Protein AF-A0A267DCV2-F1 (afdb_monomer)

Organism: NCBI:txid282301

Structure (mmCIF, N/CA/C/O backbone):
data_AF-A0A267DCV2-F1
#
_entry.id   AF-A0A267DCV2-F1
#
loop_
_atom_site.group_PDB
_atom_site.id
_atom_site.type_symbol
_atom_site.label_atom_id
_atom_site.label_alt_id
_atom_site.label_comp_id
_atom_site.label_asym_id
_atom_site.label_entity_id
_atom_site.label_seq_id
_atom_site.pdbx_PDB_ins_code
_atom_site.Cartn_x
_atom_site.Cartn_y
_atom_site.Cartn_z
_atom_site.occupancy
_atom_site.B_iso_or_equiv
_atom_site.auth_seq_id
_atom_site.auth_comp_id
_atom_site.auth_asym_id
_atom_site.auth_atom_id
_atom_site.pdbx_PDB_model_num
ATOM 1 N N . THR A 1 1 ? 1.636 -10.463 1.423 1.00 83.31 1 THR A N 1
ATOM 2 C CA . THR A 1 1 ? 2.059 -10.786 2.805 1.00 83.31 1 THR A CA 1
ATOM 3 C C . THR A 1 1 ? 2.813 -9.634 3.460 1.00 83.31 1 THR A C 1
ATOM 5 O O . THR A 1 1 ? 2.392 -9.205 4.524 1.00 83.31 1 THR A O 1
ATOM 8 N N . GLU A 1 2 ? 3.849 -9.052 2.844 1.00 93.12 2 GLU A N 1
ATOM 9 C CA . GLU A 1 2 ? 4.612 -7.930 3.444 1.00 93.12 2 GLU A CA 1
ATOM 10 C C . GLU A 1 2 ? 3.780 -6.673 3.741 1.00 93.12 2 GLU A C 1
ATOM 12 O O . GLU A 1 2 ? 3.916 -6.061 4.800 1.00 93.12 2 GLU A O 1
ATOM 17 N N . LEU A 1 3 ? 2.848 -6.318 2.852 1.00 93.94 3 LEU A N 1
ATOM 18 C CA . LEU A 1 3 ? 1.947 -5.188 3.087 1.00 93.94 3 LEU A CA 1
ATOM 19 C C . LEU A 1 3 ? 1.050 -5.405 4.321 1.00 93.94 3 LEU A C 1
ATOM 21 O O . LEU A 1 3 ? 0.794 -4.468 5.071 1.00 93.94 3 LEU A O 1
ATOM 25 N N . THR A 1 4 ? 0.623 -6.642 4.580 1.00 94.06 4 THR A N 1
ATOM 26 C CA . THR A 1 4 ? -0.145 -6.994 5.783 1.00 94.06 4 THR A CA 1
ATOM 27 C C . THR A 1 4 ? 0.687 -6.783 7.047 1.00 94.06 4 THR A C 1
ATOM 29 O O . THR A 1 4 ? 0.191 -6.209 8.013 1.00 94.06 4 THR A O 1
ATOM 32 N N . LYS A 1 5 ? 1.974 -7.160 7.027 1.00 92.88 5 LYS A N 1
ATOM 33 C CA . LYS A 1 5 ? 2.896 -6.913 8.148 1.00 92.88 5 LYS A CA 1
ATOM 34 C C . LYS A 1 5 ? 3.062 -5.415 8.422 1.00 92.88 5 LYS A C 1
ATOM 36 O O . LYS A 1 5 ? 3.153 -5.019 9.582 1.00 92.88 5 LYS A O 1
ATOM 41 N N . LEU A 1 6 ? 3.074 -4.573 7.380 1.00 93.38 6 LEU A N 1
ATOM 42 C CA . LEU A 1 6 ? 3.088 -3.114 7.550 1.00 93.38 6 LEU A CA 1
ATOM 43 C C . LEU A 1 6 ? 1.834 -2.609 8.271 1.00 93.38 6 LEU A C 1
ATOM 45 O O . LEU A 1 6 ? 1.969 -1.841 9.220 1.00 93.38 6 LEU A O 1
ATOM 49 N N . PHE A 1 7 ? 0.645 -3.062 7.867 1.00 93.12 7 PHE A N 1
ATOM 50 C CA . PHE A 1 7 ? -0.608 -2.677 8.524 1.00 93.12 7 PHE A CA 1
ATOM 51 C C . PHE A 1 7 ? -0.698 -3.164 9.974 1.00 93.12 7 PHE A C 1
ATOM 53 O O . PHE A 1 7 ? -1.102 -2.410 10.858 1.00 93.12 7 PHE A O 1
ATOM 60 N N . GLN A 1 8 ? -0.279 -4.400 10.248 1.00 92.12 8 GLN A N 1
ATOM 61 C CA . GLN A 1 8 ? -0.218 -4.924 11.614 1.00 92.12 8 GLN A CA 1
ATOM 62 C C . GLN A 1 8 ? 0.745 -4.099 12.471 1.00 92.12 8 GLN A C 1
ATOM 64 O O . GLN A 1 8 ? 0.387 -3.670 13.563 1.00 92.12 8 GLN A O 1
ATOM 69 N N . LYS A 1 9 ? 1.933 -3.780 11.943 1.00 91.62 9 LYS A N 1
ATOM 70 C CA . LYS A 1 9 ? 2.913 -2.957 12.654 1.00 91.62 9 LYS A CA 1
ATOM 71 C C . LYS A 1 9 ? 2.399 -1.543 12.927 1.00 91.62 9 LYS A C 1
ATOM 73 O O . LYS A 1 9 ? 2.617 -1.041 14.026 1.00 91.62 9 LYS A O 1
ATOM 78 N N . SER A 1 10 ? 1.716 -0.904 11.972 1.00 91.44 10 SER A N 1
ATOM 79 C CA . SER A 1 10 ? 1.132 0.423 12.209 1.00 91.44 10 SER A CA 1
ATOM 80 C C . SER A 1 10 ? 0.048 0.393 13.287 1.00 91.44 10 SER A C 1
ATOM 82 O O . SER A 1 10 ? -0.052 1.338 14.060 1.00 91.44 10 SER A O 1
ATOM 84 N N . LYS A 1 11 ? -0.722 -0.703 13.379 1.00 88.81 11 LYS A N 1
ATOM 85 C CA . LYS A 1 11 ? -1.729 -0.899 14.432 1.00 88.81 11 LYS A CA 1
ATOM 86 C C . LYS A 1 11 ? -1.083 -1.119 15.802 1.00 88.81 11 LYS A C 1
ATOM 88 O O . LYS A 1 11 ? -1.408 -0.401 16.738 1.00 88.81 11 LYS A O 1
ATOM 93 N N . SER A 1 12 ? -0.138 -2.055 15.918 1.00 87.25 12 SER A N 1
ATOM 94 C CA . SER A 1 12 ? 0.513 -2.385 17.198 1.00 87.25 12 SER A CA 1
ATOM 95 C C . SER A 1 12 ? 1.382 -1.253 17.749 1.00 87.25 12 SER A C 1
ATOM 97 O O . SER A 1 12 ? 1.442 -1.065 18.956 1.00 87.25 12 SER A O 1
ATOM 99 N N . SER A 1 13 ? 2.053 -0.491 16.881 1.00 83.50 13 SER A N 1
ATOM 100 C CA . SER A 1 13 ? 2.901 0.639 17.291 1.00 83.50 13 SER A CA 1
ATOM 101 C C . SER A 1 13 ? 2.090 1.877 17.693 1.00 83.50 13 SER A C 1
ATOM 103 O O . SER A 1 13 ? 2.658 2.817 18.246 1.00 83.50 13 SER A O 1
ATOM 105 N N . GLY A 1 14 ? 0.801 1.947 17.325 1.00 75.88 14 GLY A N 1
ATOM 106 C CA . GLY A 1 14 ? -0.075 3.111 17.530 1.00 75.88 14 GLY A CA 1
ATOM 107 C C . GLY A 1 14 ? 0.379 4.408 16.839 1.00 75.88 14 GLY A C 1
ATOM 108 O O . GLY A 1 14 ? -0.296 5.429 16.922 1.00 75.88 14 GLY A O 1
ATOM 109 N N . THR A 1 15 ? 1.524 4.386 16.156 1.00 76.12 15 THR A N 1
ATOM 110 C CA . THR A 1 15 ? 2.232 5.549 15.627 1.00 76.12 15 THR A CA 1
ATOM 111 C C . THR A 1 15 ? 2.699 5.257 14.204 1.00 76.12 15 THR A C 1
ATOM 113 O O . THR A 1 15 ? 3.471 4.332 13.943 1.00 76.12 15 THR A O 1
ATOM 116 N N . GLY A 1 16 ? 2.215 6.056 13.254 1.00 83.12 16 GLY A N 1
ATOM 117 C CA . GLY A 1 16 ? 2.616 5.981 11.851 1.00 83.12 16 GLY A CA 1
ATOM 118 C C . GLY A 1 16 ? 1.452 5.770 10.889 1.00 83.12 16 GLY A C 1
ATOM 119 O O . GLY A 1 16 ? 0.466 5.098 11.179 1.00 83.12 16 GLY A O 1
ATOM 120 N N . THR A 1 17 ? 1.591 6.349 9.702 1.00 91.25 17 THR A N 1
ATOM 121 C CA . THR A 1 17 ? 0.623 6.233 8.611 1.00 91.25 17 THR A CA 1
ATOM 122 C C . THR A 1 17 ? 1.218 5.367 7.515 1.00 91.25 17 THR A C 1
ATOM 124 O O . THR A 1 17 ? 2.302 5.668 7.013 1.00 91.25 17 THR A O 1
ATOM 127 N N . VAL A 1 18 ? 0.502 4.317 7.112 1.00 93.94 18 VAL A N 1
ATOM 128 C CA . VAL A 1 18 ? 0.860 3.548 5.916 1.00 93.94 18 VAL A CA 1
ATOM 129 C C . VAL A 1 18 ? 0.452 4.362 4.691 1.00 93.94 18 VAL A C 1
ATOM 131 O O . VAL A 1 18 ? -0.733 4.605 4.469 1.00 93.94 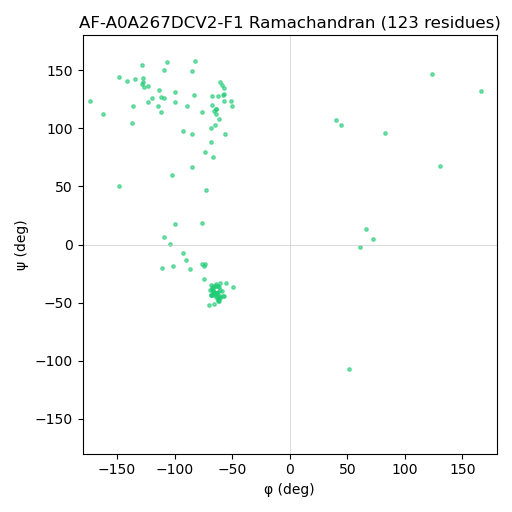18 VAL A O 1
ATOM 134 N N . ARG A 1 19 ? 1.426 4.806 3.895 1.00 94.94 19 ARG A N 1
ATOM 135 C CA . ARG A 1 19 ? 1.175 5.540 2.646 1.00 94.94 19 ARG A CA 1
ATOM 136 C C . ARG A 1 19 ? 1.303 4.588 1.476 1.00 94.94 19 ARG A C 1
ATOM 138 O O . ARG A 1 19 ? 2.362 3.994 1.297 1.00 94.94 19 ARG A O 1
ATOM 145 N N . ILE A 1 20 ? 0.248 4.466 0.677 1.00 95.50 20 ILE A N 1
ATOM 146 C CA . ILE A 1 20 ? 0.247 3.668 -0.551 1.00 95.50 20 ILE A CA 1
ATOM 147 C C . ILE A 1 20 ? 0.099 4.614 -1.741 1.00 95.50 20 ILE A C 1
ATOM 149 O O . ILE A 1 20 ? -0.744 5.506 -1.729 1.00 95.50 20 ILE A O 1
ATOM 153 N N . THR A 1 21 ? 0.924 4.423 -2.765 1.00 96.06 21 THR A N 1
ATOM 154 C CA . THR A 1 21 ? 0.861 5.167 -4.028 1.00 96.06 21 THR A CA 1
ATOM 155 C C . THR A 1 21 ? 0.823 4.189 -5.187 1.00 96.06 21 THR A C 1
ATOM 157 O O . THR A 1 21 ? 1.552 3.199 -5.172 1.00 96.06 21 THR A O 1
ATOM 160 N N . MET A 1 22 ? -0.018 4.473 -6.175 1.00 94.00 22 MET A N 1
ATOM 161 C CA . MET A 1 22 ? -0.138 3.716 -7.418 1.00 94.00 22 MET A CA 1
ATOM 162 C C . MET A 1 22 ? 0.106 4.704 -8.557 1.00 94.00 22 MET A C 1
ATOM 164 O O . MET A 1 22 ? -0.544 5.747 -8.613 1.00 94.00 22 MET A O 1
ATOM 168 N N . LYS A 1 23 ? 1.090 4.432 -9.411 1.00 92.31 23 LYS A N 1
ATOM 169 C CA . LYS A 1 23 ? 1.425 5.254 -10.582 1.00 92.31 23 LYS A CA 1
ATOM 170 C C . LYS A 1 23 ? 1.497 4.374 -11.819 1.00 92.31 23 LYS A C 1
ATOM 172 O O . LYS A 1 23 ? 1.774 3.185 -11.695 1.00 92.31 23 LYS A O 1
ATOM 177 N N . GLN A 1 24 ? 1.272 4.951 -12.993 1.00 90.25 24 GLN A N 1
ATOM 178 C CA . GLN A 1 24 ? 1.598 4.268 -14.241 1.00 90.25 24 GLN A CA 1
ATOM 179 C C . GLN A 1 24 ? 3.104 3.974 -14.279 1.00 90.25 24 GLN A C 1
ATOM 181 O O . GLN A 1 24 ? 3.909 4.768 -13.782 1.00 90.25 24 GLN A O 1
ATOM 186 N N . TYR A 1 25 ? 3.455 2.789 -14.767 1.00 89.94 25 TYR A N 1
ATOM 187 C CA . TYR A 1 25 ? 4.827 2.334 -14.899 1.00 89.94 25 TYR A CA 1
ATOM 188 C C . TYR A 1 25 ? 5.174 2.180 -16.373 1.00 89.94 25 TYR A C 1
ATOM 190 O O . TYR A 1 25 ? 4.573 1.365 -17.065 1.00 89.94 25 TYR A O 1
ATOM 198 N N . ASP A 1 26 ? 6.170 2.944 -16.812 1.00 83.12 26 ASP A N 1
ATOM 199 C CA . ASP A 1 26 ? 6.555 3.050 -18.223 1.00 83.12 26 ASP A CA 1
ATOM 200 C C . ASP A 1 26 ? 7.778 2.173 -18.569 1.00 83.12 26 ASP A C 1
ATOM 202 O O . ASP A 1 26 ? 8.476 2.429 -19.550 1.00 83.12 26 ASP A O 1
ATOM 206 N N . GLY A 1 27 ? 8.111 1.180 -17.730 1.00 81.75 27 GLY A N 1
ATOM 207 C CA . GLY A 1 27 ? 9.279 0.302 -17.923 1.00 81.75 27 GLY A CA 1
ATOM 208 C C . GLY A 1 27 ? 10.640 0.963 -17.662 1.00 81.75 27 GLY A C 1
ATOM 209 O O . GLY A 1 27 ? 11.683 0.366 -17.910 1.00 81.75 27 GLY A O 1
ATOM 210 N N . GLN A 1 28 ? 10.655 2.213 -17.191 1.00 79.06 28 GLN A N 1
ATOM 211 C CA . GLN A 1 28 ? 11.880 2.974 -16.941 1.00 79.06 28 GLN A CA 1
ATOM 212 C C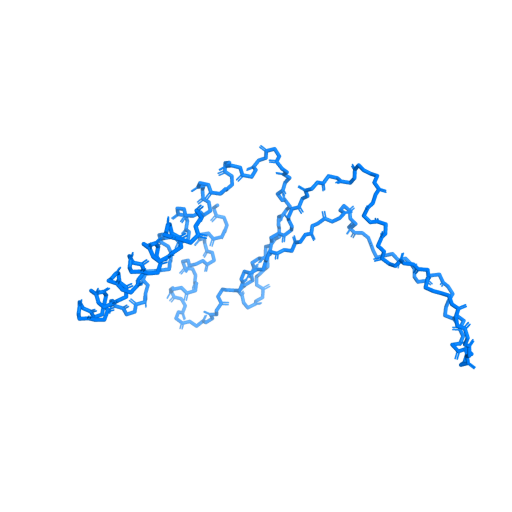 . GLN A 1 28 ? 12.339 2.809 -15.485 1.00 79.06 28 GLN A C 1
ATOM 214 O O . GLN A 1 28 ? 11.873 3.521 -14.594 1.00 79.06 28 GLN A O 1
ATOM 219 N N . ASP A 1 29 ? 13.292 1.905 -15.254 1.00 76.06 29 ASP A N 1
ATOM 220 C CA . ASP A 1 29 ? 13.924 1.718 -13.935 1.00 76.06 29 ASP A CA 1
ATOM 221 C C . ASP A 1 29 ? 15.170 2.584 -13.722 1.00 76.06 29 ASP A C 1
ATOM 223 O O . ASP A 1 29 ? 15.644 2.746 -12.596 1.00 76.06 29 ASP A O 1
ATOM 227 N N . GLN A 1 30 ? 15.695 3.171 -14.797 1.00 79.12 30 GLN A N 1
ATOM 228 C CA . GLN A 1 30 ? 16.886 4.009 -14.762 1.00 79.12 30 GLN A CA 1
ATOM 229 C C . GLN A 1 30 ? 16.547 5.478 -15.002 1.00 79.12 30 GLN A C 1
ATOM 231 O O . GLN A 1 30 ? 15.602 5.834 -15.707 1.00 79.12 30 GLN A O 1
ATOM 236 N N . HIS A 1 31 ? 17.352 6.357 -14.408 1.00 75.25 31 HIS A N 1
ATOM 237 C CA . HIS A 1 31 ? 17.234 7.789 -14.636 1.00 75.25 31 HIS A CA 1
ATOM 238 C C . HIS A 1 31 ? 17.533 8.101 -16.105 1.00 75.25 31 HIS A C 1
ATOM 240 O O . HIS A 1 31 ? 18.663 7.928 -16.560 1.00 75.25 31 HIS A O 1
ATOM 246 N N . ARG A 1 32 ? 16.546 8.628 -16.836 1.00 73.75 32 ARG A N 1
ATOM 247 C CA . ARG A 1 32 ? 16.745 9.064 -18.220 1.00 73.75 32 ARG A CA 1
ATOM 248 C C . ARG A 1 32 ? 17.705 10.262 -18.235 1.00 73.75 32 ARG A C 1
ATOM 250 O O . ARG A 1 32 ? 17.360 11.312 -17.682 1.00 73.75 32 ARG A O 1
ATOM 257 N N . PRO A 1 33 ? 18.909 10.145 -18.826 1.00 80.12 33 PRO A N 1
ATOM 258 C CA . PRO A 1 33 ? 19.866 11.242 -18.848 1.00 80.12 33 PRO A CA 1
ATOM 259 C C . PRO A 1 33 ? 19.226 12.470 -19.492 1.00 80.12 33 PRO A C 1
ATOM 261 O O . PRO A 1 33 ? 18.645 12.391 -20.577 1.00 80.12 33 PRO A O 1
ATOM 264 N N . ARG A 1 34 ? 19.320 13.624 -18.827 1.00 72.62 34 ARG A N 1
ATOM 265 C CA . ARG A 1 34 ? 18.870 14.889 -19.412 1.00 72.62 34 ARG A CA 1
ATOM 266 C C . ARG A 1 34 ? 19.820 15.236 -20.558 1.00 72.62 34 ARG A C 1
ATOM 268 O O . ARG A 1 34 ? 20.918 15.724 -20.312 1.00 72.62 34 ARG A O 1
ATOM 275 N N . LYS A 1 35 ? 19.417 14.973 -21.804 1.00 67.94 35 LYS A N 1
ATOM 276 C CA . LYS A 1 35 ? 20.183 15.375 -22.992 1.00 67.94 35 LYS A CA 1
ATOM 277 C C . LYS A 1 35 ? 20.241 16.906 -23.034 1.00 67.94 35 LYS A C 1
ATOM 279 O O . LYS A 1 35 ? 19.206 17.539 -23.184 1.00 67.94 35 LYS A O 1
ATOM 284 N N . ASN A 1 36 ? 21.443 17.458 -22.842 1.00 56.19 36 ASN A N 1
ATOM 285 C CA . ASN A 1 36 ? 21.821 18.874 -22.900 1.00 56.19 36 ASN A CA 1
ATOM 286 C C . ASN A 1 36 ? 20.829 19.879 -22.289 1.00 56.19 36 ASN A C 1
ATOM 288 O O . ASN A 1 36 ? 19.848 20.286 -22.908 1.00 56.19 36 ASN A O 1
ATOM 292 N N . ARG A 1 37 ? 21.186 20.431 -21.122 1.00 55.19 37 ARG A N 1
ATOM 293 C CA . ARG A 1 37 ? 20.678 21.734 -20.671 1.00 55.19 37 ARG A CA 1
ATOM 294 C C . ARG A 1 37 ? 21.231 22.819 -21.605 1.00 55.19 37 ARG A C 1
ATOM 296 O O . ARG A 1 37 ? 22.142 23.547 -21.231 1.00 55.19 37 ARG A O 1
ATOM 303 N N . GLN A 1 38 ? 20.697 22.931 -22.820 1.00 59.06 38 GLN A N 1
ATOM 304 C CA . GLN A 1 38 ? 20.813 24.186 -23.553 1.00 59.06 38 GLN A CA 1
ATOM 305 C C . GLN A 1 38 ? 20.072 25.248 -22.724 1.00 59.06 38 GLN A C 1
ATOM 307 O O . GLN A 1 38 ? 18.935 24.997 -22.298 1.00 59.06 38 GLN A O 1
ATOM 312 N N . PRO A 1 39 ? 20.695 26.396 -22.405 1.00 50.97 39 PRO A N 1
ATOM 313 C CA . PRO A 1 39 ? 19.990 27.475 -21.735 1.00 50.97 39 PRO A CA 1
ATOM 314 C C . PRO A 1 39 ? 18.796 27.846 -22.610 1.00 50.97 39 PRO A C 1
ATOM 316 O O . PRO A 1 39 ? 18.960 28.111 -23.800 1.00 50.97 39 PRO A O 1
ATOM 319 N N . ARG A 1 40 ? 17.586 27.793 -22.036 1.00 50.75 40 ARG A N 1
ATOM 320 C CA . ARG A 1 40 ? 16.347 28.165 -22.725 1.00 50.75 40 ARG A CA 1
ATOM 321 C C . ARG A 1 40 ? 16.499 29.601 -23.228 1.00 50.75 40 ARG A C 1
ATOM 323 O O . ARG A 1 40 ? 16.255 30.543 -22.477 1.00 50.75 40 ARG A O 1
ATOM 330 N N . ARG A 1 41 ? 16.900 29.775 -24.490 1.00 47.72 41 ARG A N 1
ATOM 331 C CA . ARG A 1 41 ? 16.724 31.044 -25.188 1.00 47.72 41 ARG A CA 1
ATOM 332 C C . ARG A 1 41 ? 15.216 31.235 -25.296 1.00 47.72 41 ARG A C 1
ATOM 334 O O . ARG A 1 41 ? 14.507 30.402 -25.853 1.00 47.72 41 ARG A O 1
ATOM 341 N N . ARG A 1 42 ? 14.718 32.286 -24.649 1.00 55.75 42 ARG A N 1
ATOM 342 C CA . ARG A 1 42 ? 13.343 32.751 -24.806 1.00 55.75 42 ARG A CA 1
ATOM 343 C C . ARG A 1 42 ? 13.163 33.158 -26.268 1.00 55.75 42 ARG A C 1
ATOM 345 O O . ARG A 1 42 ? 13.740 34.164 -26.654 1.00 55.75 42 ARG A O 1
ATOM 352 N N . ALA A 1 43 ? 12.422 32.370 -27.042 1.00 46.91 43 ALA A N 1
ATOM 353 C CA . ALA A 1 43 ? 11.499 32.811 -28.095 1.00 46.91 43 ALA A CA 1
ATOM 354 C C . ALA A 1 43 ? 11.094 31.627 -28.987 1.00 46.91 43 ALA A C 1
ATOM 356 O O . ALA A 1 43 ? 11.953 30.906 -29.479 1.00 46.91 43 ALA A O 1
ATOM 357 N N . GLY A 1 44 ? 9.786 31.504 -29.231 1.00 38.59 44 GLY A N 1
ATOM 358 C CA . GLY A 1 44 ? 9.252 31.005 -30.502 1.00 38.59 44 GLY A CA 1
ATOM 359 C C . GLY A 1 44 ? 9.178 29.489 -30.694 1.00 38.59 44 GLY A C 1
ATOM 360 O O . GLY A 1 44 ? 10.126 28.871 -31.148 1.00 38.59 44 GLY A O 1
ATOM 361 N N . GLY A 1 45 ? 8.001 28.924 -30.408 1.00 39.59 45 GLY A N 1
ATOM 362 C CA . GLY A 1 45 ? 7.373 27.830 -31.165 1.00 39.59 45 GLY A CA 1
ATOM 36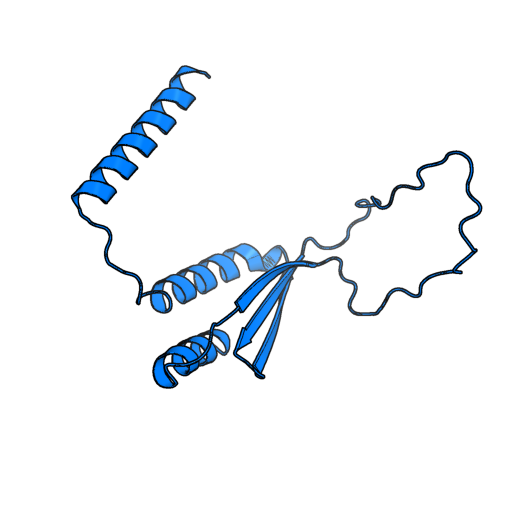3 C C . GLY A 1 45 ? 8.213 26.629 -31.623 1.00 39.59 45 GLY A C 1
ATOM 364 O O . GLY A 1 45 ? 8.808 26.641 -32.689 1.00 39.59 45 GLY A O 1
ATOM 365 N N . SER A 1 4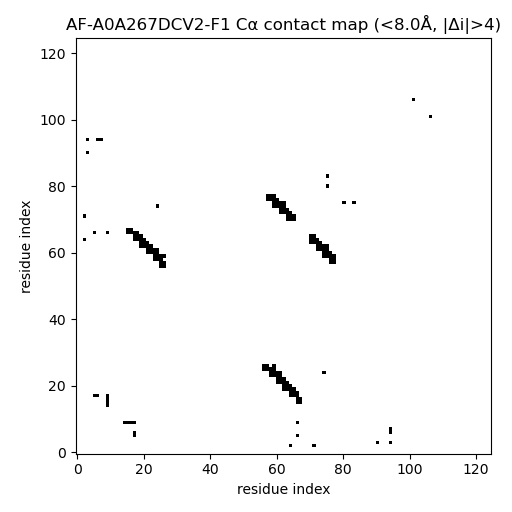6 ? 8.088 25.508 -30.917 1.00 35.91 46 SER A N 1
ATOM 366 C CA . SER A 1 46 ? 7.400 24.318 -31.450 1.00 35.91 46 SER A CA 1
ATOM 367 C C . SER A 1 46 ? 7.290 23.282 -30.333 1.00 35.91 46 SER A C 1
ATOM 369 O O . SER A 1 46 ? 8.269 22.919 -29.677 1.00 35.91 46 SER A O 1
ATOM 371 N N . GLY A 1 47 ? 6.059 22.862 -30.050 1.00 49.06 47 GLY A N 1
ATOM 372 C CA . GLY A 1 47 ? 5.794 21.766 -29.132 1.00 49.06 47 GLY A CA 1
ATOM 373 C C . GLY A 1 47 ? 6.368 20.479 -29.707 1.00 49.06 47 GLY A C 1
ATOM 374 O O . GLY A 1 47 ? 5.775 19.882 -30.597 1.00 49.06 47 GLY A O 1
ATOM 375 N N . SER A 1 48 ? 7.512 20.042 -29.188 1.00 39.69 48 SER A N 1
ATOM 376 C CA . SER A 1 48 ? 7.928 18.646 -29.293 1.00 39.69 48 SER A CA 1
ATOM 377 C C . SER A 1 48 ? 7.262 17.911 -28.138 1.00 39.69 48 SER A C 1
ATOM 379 O O . SER A 1 48 ? 7.704 17.975 -26.993 1.00 39.69 48 SER A O 1
ATOM 381 N N . GLY A 1 49 ? 6.105 17.327 -28.448 1.00 39.19 49 GLY A N 1
ATOM 382 C CA . GLY A 1 49 ? 5.224 16.659 -27.505 1.00 39.19 49 GLY A CA 1
ATOM 383 C C . GLY A 1 49 ? 5.955 15.646 -26.630 1.00 39.19 49 GLY A C 1
ATOM 384 O O . GLY A 1 49 ? 6.460 14.633 -27.110 1.00 39.19 49 GLY A O 1
ATOM 385 N N . ASP A 1 50 ? 5.913 15.890 -25.322 1.00 44.38 50 ASP A N 1
ATOM 386 C CA . ASP A 1 50 ? 6.171 14.920 -24.251 1.00 44.38 50 ASP A CA 1
ATOM 387 C C . ASP A 1 50 ? 5.001 13.922 -24.137 1.00 44.38 50 ASP A C 1
ATOM 389 O O . ASP A 1 50 ? 4.427 13.686 -23.081 1.00 44.38 50 ASP A O 1
ATOM 393 N N . ALA A 1 51 ? 4.570 13.394 -25.279 1.00 45.31 51 ALA A N 1
ATOM 394 C CA . ALA A 1 51 ? 3.441 12.488 -25.396 1.00 45.31 51 ALA A CA 1
ATOM 395 C C . ALA A 1 51 ? 3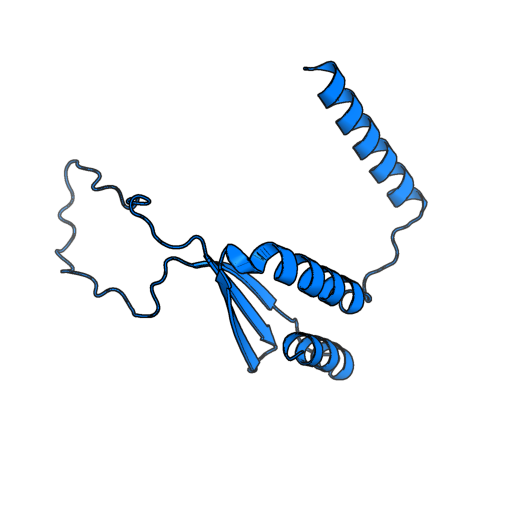.687 11.510 -26.546 1.00 45.31 51 ALA A C 1
ATOM 397 O O . ALA A 1 51 ? 2.837 11.306 -27.402 1.00 45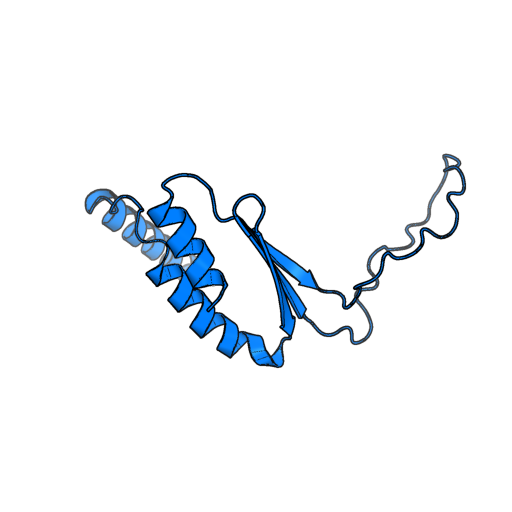.31 51 ALA A O 1
ATOM 398 N N . THR A 1 52 ? 4.853 10.860 -26.566 1.00 42.44 52 THR A N 1
ATOM 399 C CA . THR A 1 52 ? 4.940 9.548 -27.224 1.00 42.44 52 THR A CA 1
ATOM 400 C C . THR A 1 52 ? 4.511 8.486 -26.215 1.00 42.44 52 THR A C 1
ATOM 402 O O . THR A 1 52 ? 5.290 7.656 -25.768 1.00 42.44 52 THR A O 1
ATOM 405 N N . SER A 1 53 ? 3.226 8.528 -25.859 1.00 50.56 53 SER A N 1
ATOM 406 C CA . SER A 1 53 ? 2.457 7.303 -25.672 1.00 50.56 53 SER A CA 1
ATOM 407 C C . SER A 1 53 ? 2.194 6.754 -27.074 1.00 50.56 53 SER A C 1
ATOM 409 O O . SER A 1 53 ? 1.145 7.005 -27.662 1.00 50.56 53 SER A O 1
ATOM 411 N N . SER A 1 54 ? 3.178 6.089 -27.671 1.00 51.66 54 SER A N 1
ATOM 412 C CA . SER A 1 54 ? 2.973 5.282 -28.877 1.00 51.66 54 SER A CA 1
ATOM 413 C C . SER A 1 54 ? 4.132 4.319 -29.052 1.00 51.66 54 SER A C 1
ATOM 415 O O . SER A 1 54 ? 5.256 4.734 -29.317 1.00 51.66 54 SER A O 1
ATOM 417 N N . GLY A 1 55 ? 3.826 3.031 -28.903 1.00 39.56 55 GLY A N 1
ATOM 418 C CA . GLY A 1 55 ? 4.711 1.936 -29.291 1.00 39.56 55 GLY A CA 1
ATOM 419 C C . GLY A 1 55 ? 4.894 0.879 -28.208 1.00 39.56 55 GLY A C 1
ATOM 420 O O . GLY A 1 55 ? 5.983 0.747 -27.671 1.00 39.56 55 GLY A O 1
ATOM 421 N N . GLY A 1 56 ? 3.841 0.126 -27.877 1.00 48.31 56 GLY A N 1
ATOM 422 C CA . GLY A 1 56 ? 3.984 -1.206 -27.264 1.00 48.31 56 GLY A CA 1
ATOM 423 C C . GLY A 1 56 ? 4.574 -1.293 -25.850 1.00 48.31 56 GLY A C 1
ATOM 424 O O . GLY A 1 56 ? 4.930 -2.389 -25.428 1.00 48.31 56 GLY A O 1
ATOM 425 N N . GLY A 1 57 ? 4.681 -0.181 -25.117 1.00 58.56 57 GLY A N 1
ATOM 426 C CA . GLY A 1 57 ? 5.103 -0.191 -23.717 1.00 58.56 57 GLY A CA 1
ATOM 427 C C . GLY A 1 57 ? 4.047 -0.873 -22.853 1.00 58.56 57 GLY A C 1
ATOM 428 O O . GLY A 1 57 ? 2.891 -0.457 -22.840 1.00 58.56 57 GLY A O 1
ATOM 429 N N . GLU A 1 58 ? 4.428 -1.946 -22.172 1.00 68.00 58 GLU A N 1
ATOM 430 C CA . GLU A 1 58 ? 3.534 -2.738 -21.332 1.00 68.00 58 GLU A CA 1
ATOM 431 C C . GLU A 1 58 ? 2.758 -1.838 -20.354 1.00 68.00 58 GLU A C 1
ATOM 433 O O . GLU A 1 58 ? 3.360 -1.104 -19.572 1.00 68.00 58 GLU A O 1
ATOM 438 N N . CYS A 1 59 ? 1.419 -1.884 -20.379 1.00 77.62 59 CYS A N 1
ATOM 439 C CA . CYS A 1 59 ? 0.586 -1.134 -19.438 1.00 77.62 59 CYS A CA 1
ATOM 440 C C . CYS A 1 59 ? 0.748 -1.709 -18.022 1.00 77.62 59 CYS A C 1
ATOM 442 O O . CYS A 1 59 ? 0.020 -2.617 -17.609 1.00 77.62 59 CYS A O 1
ATOM 444 N N . GLY A 1 60 ? 1.738 -1.198 -17.292 1.00 88.38 60 GLY A N 1
ATOM 445 C CA . GLY A 1 60 ? 2.036 -1.564 -15.915 1.00 88.38 60 GLY A CA 1
ATOM 446 C C . GLY A 1 60 ? 1.632 -0.485 -14.912 1.00 88.38 60 GLY A C 1
ATOM 447 O O . GLY A 1 60 ? 1.547 0.704 -15.223 1.00 88.38 60 GLY A O 1
ATOM 448 N N . CYS A 1 61 ? 1.424 -0.895 -13.663 1.00 92.00 61 CYS A N 1
ATOM 449 C CA . CYS A 1 61 ? 1.244 -0.001 -12.525 1.00 92.00 61 CYS A CA 1
ATOM 450 C C . CYS A 1 61 ? 2.332 -0.246 -11.476 1.00 92.00 61 CYS A C 1
ATOM 452 O O . CYS A 1 61 ? 2.496 -1.359 -10.984 1.00 92.00 61 CYS A O 1
ATOM 454 N N . LEU A 1 62 ? 3.048 0.808 -11.090 1.00 93.44 62 LEU A N 1
ATOM 455 C CA . LEU A 1 62 ? 3.993 0.791 -9.985 1.00 93.44 62 LEU A CA 1
ATOM 456 C C . LEU A 1 62 ? 3.280 1.151 -8.687 1.00 93.44 62 LEU A C 1
ATOM 458 O O . LEU A 1 62 ? 2.771 2.262 -8.515 1.00 93.44 62 LEU A O 1
ATOM 462 N N . ILE A 1 63 ? 3.314 0.220 -7.744 1.00 95.25 63 ILE A N 1
ATOM 463 C CA . ILE A 1 63 ? 2.685 0.339 -6.437 1.00 95.25 63 ILE A CA 1
ATOM 464 C C . ILE A 1 63 ? 3.779 0.428 -5.384 1.00 95.25 63 ILE A C 1
ATOM 466 O O . ILE A 1 63 ? 4.669 -0.419 -5.317 1.00 95.25 63 ILE A O 1
ATOM 470 N N . ARG A 1 64 ? 3.719 1.457 -4.539 1.00 95.44 64 ARG A N 1
ATOM 471 C CA . ARG A 1 64 ? 4.664 1.656 -3.434 1.00 95.44 64 ARG A CA 1
ATOM 472 C C . ARG A 1 64 ? 3.921 1.836 -2.126 1.00 95.44 64 ARG A C 1
ATOM 474 O O . ARG A 1 64 ? 2.971 2.612 -2.079 1.00 95.44 64 ARG A O 1
ATOM 481 N N . ALA A 1 65 ? 4.390 1.171 -1.077 1.00 96.44 65 ALA A N 1
ATOM 482 C CA . ALA A 1 65 ? 3.883 1.316 0.281 1.00 96.44 65 ALA A CA 1
ATOM 483 C C . ALA A 1 65 ? 5.012 1.722 1.231 1.00 96.44 65 ALA A C 1
ATOM 485 O O . ALA A 1 65 ? 6.112 1.170 1.158 1.00 96.44 65 ALA A O 1
ATOM 486 N N . THR A 1 66 ? 4.756 2.671 2.129 1.00 95.56 66 THR A N 1
ATOM 487 C CA . THR A 1 66 ? 5.745 3.121 3.113 1.00 95.56 66 THR A CA 1
ATOM 488 C C . THR A 1 66 ? 5.151 3.247 4.510 1.00 95.56 66 THR A C 1
ATOM 490 O O . THR A 1 66 ? 4.007 3.664 4.683 1.00 95.56 66 THR A O 1
ATOM 493 N N . LEU A 1 67 ? 5.957 2.887 5.509 1.00 93.50 67 LEU A N 1
ATOM 494 C CA . LEU A 1 67 ? 5.699 3.115 6.928 1.00 93.50 67 LEU A CA 1
ATOM 495 C C . LEU A 1 67 ? 7.005 3.583 7.569 1.00 93.50 67 LEU A C 1
ATOM 497 O O . LEU A 1 67 ? 7.917 2.780 7.791 1.00 93.50 67 LEU A O 1
ATOM 501 N N . AS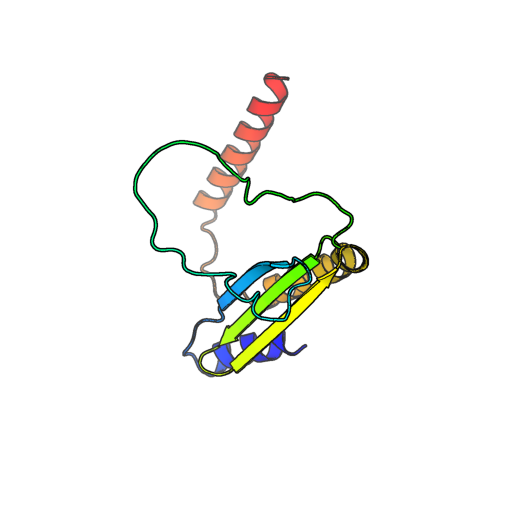N A 1 68 ? 7.093 4.878 7.862 1.00 89.06 68 ASN A N 1
ATOM 502 C CA . ASN A 1 68 ? 8.296 5.530 8.384 1.00 89.06 68 ASN A CA 1
ATOM 503 C C . ASN A 1 68 ? 9.526 5.208 7.506 1.00 89.06 68 ASN A C 1
ATOM 505 O O . ASN A 1 68 ? 9.615 5.685 6.375 1.00 89.06 68 ASN A O 1
ATOM 509 N N . SER A 1 69 ? 10.448 4.371 7.989 1.00 87.69 69 SER A N 1
ATOM 510 C CA . SER A 1 69 ? 11.655 3.955 7.263 1.00 87.69 69 SER A CA 1
ATOM 511 C C . SER A 1 69 ? 11.460 2.748 6.338 1.00 87.69 69 SER A C 1
ATOM 513 O O . SER A 1 69 ? 12.243 2.565 5.407 1.00 87.69 69 SER A O 1
ATOM 515 N N . ARG A 1 70 ? 10.429 1.920 6.553 1.00 91.50 70 ARG A N 1
ATOM 516 C CA . ARG A 1 70 ? 10.202 0.705 5.755 1.00 91.50 70 ARG A CA 1
ATOM 517 C C . ARG A 1 70 ? 9.476 1.052 4.459 1.00 91.50 70 ARG A C 1
ATOM 519 O O . ARG A 1 70 ? 8.428 1.698 4.492 1.00 91.50 70 ARG A O 1
ATOM 526 N N . LYS A 1 71 ? 10.021 0.602 3.327 1.00 94.94 71 LYS A N 1
ATOM 527 C CA . LYS A 1 71 ? 9.476 0.836 1.983 1.00 94.94 71 LYS A CA 1
ATOM 528 C C . LYS A 1 71 ? 9.319 -0.489 1.245 1.00 94.94 71 LYS A C 1
ATOM 530 O O . LYS A 1 71 ? 10.192 -1.344 1.330 1.00 94.94 71 LYS A O 1
ATOM 535 N N . LEU A 1 72 ? 8.217 -0.626 0.519 1.00 95.12 72 LEU A N 1
ATOM 536 C CA . LEU A 1 72 ? 7.929 -1.732 -0.388 1.00 95.12 72 LEU A CA 1
ATOM 537 C C . LEU A 1 72 ? 7.563 -1.153 -1.753 1.00 95.12 72 LEU A C 1
ATOM 539 O O . LEU A 1 72 ? 6.878 -0.129 -1.827 1.00 95.12 72 LEU A O 1
ATOM 543 N N . SER A 1 73 ? 7.978 -1.819 -2.823 1.00 94.44 73 SER A N 1
ATOM 544 C CA . SER A 1 73 ? 7.607 -1.468 -4.192 1.00 94.44 73 SER A CA 1
ATOM 545 C C . SER A 1 73 ? 7.370 -2.722 -5.017 1.00 94.44 73 SER A C 1
ATOM 547 O O . SER A 1 73 ? 8.101 -3.698 -4.875 1.00 94.44 73 SER A O 1
ATOM 549 N N . THR A 1 74 ? 6.360 -2.692 -5.878 1.00 94.38 74 THR A N 1
ATOM 550 C CA . THR A 1 74 ? 6.057 -3.770 -6.820 1.00 94.38 74 THR A CA 1
ATOM 551 C C . THR A 1 74 ? 5.454 -3.192 -8.095 1.00 94.38 74 THR A C 1
ATOM 553 O O . THR A 1 74 ? 4.727 -2.199 -8.038 1.00 94.38 74 THR A O 1
ATOM 556 N N . VAL A 1 75 ? 5.775 -3.797 -9.234 1.00 93.44 75 VAL A N 1
ATOM 557 C CA . VAL A 1 75 ? 5.166 -3.489 -10.528 1.00 93.44 75 VAL A CA 1
ATOM 558 C C . VAL A 1 75 ? 4.111 -4.552 -10.812 1.00 93.44 75 VAL A C 1
ATOM 560 O O . VAL A 1 75 ? 4.371 -5.743 -10.665 1.00 93.44 75 VAL A O 1
ATOM 563 N N . VAL A 1 76 ? 2.9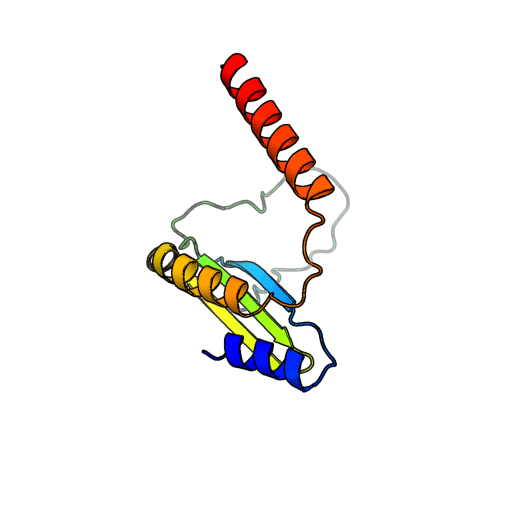16 -4.120 -11.198 1.00 93.50 76 VAL A N 1
ATOM 564 C CA . VAL A 1 76 ? 1.812 -4.987 -11.608 1.00 93.50 76 VAL A CA 1
ATOM 565 C C . VAL A 1 76 ? 1.586 -4.786 -13.096 1.00 93.50 76 VAL A C 1
ATOM 567 O O . VAL A 1 76 ? 1.179 -3.705 -13.518 1.00 93.50 76 VAL A O 1
ATOM 570 N N . HIS A 1 77 ? 1.848 -5.824 -13.882 1.00 91.88 77 HIS A N 1
ATOM 571 C CA . HIS A 1 77 ? 1.565 -5.835 -15.315 1.00 91.88 77 HIS A CA 1
ATOM 572 C C . HIS A 1 77 ? 0.099 -6.193 -15.567 1.00 91.88 77 HIS A C 1
ATOM 574 O O . HIS A 1 77 ? -0.540 -6.855 -14.747 1.00 91.88 77 HIS A O 1
ATOM 580 N N . GLN A 1 78 ? -0.421 -5.814 -16.736 1.00 90.25 78 GLN A N 1
ATOM 581 C CA . GLN A 1 78 ? -1.814 -6.036 -17.138 1.00 90.25 78 GLN A CA 1
ATOM 582 C C . GLN A 1 78 ? -2.308 -7.482 -16.946 1.00 90.25 78 GLN A C 1
ATOM 584 O O . GLN A 1 78 ? -3.450 -7.692 -16.542 1.00 90.25 78 GLN A O 1
ATOM 589 N N . LYS A 1 79 ? -1.440 -8.474 -17.185 1.00 91.69 79 LYS A N 1
ATOM 590 C CA . LYS A 1 79 ? -1.761 -9.909 -17.082 1.00 91.69 79 LYS A CA 1
ATOM 591 C C . LYS A 1 79 ? -2.213 -10.323 -15.676 1.00 91.69 79 LYS A C 1
ATOM 593 O O . LYS A 1 79 ? -3.091 -11.168 -15.538 1.00 91.69 79 LYS A O 1
ATOM 598 N N . ASP A 1 80 ? -1.665 -9.685 -14.643 1.00 92.62 80 ASP A N 1
ATOM 599 C CA . ASP A 1 80 ? -1.894 -10.054 -13.243 1.00 92.62 80 ASP A CA 1
ATOM 600 C C . ASP A 1 80 ? -2.860 -9.111 -12.515 1.00 92.62 80 ASP A C 1
ATOM 602 O O . ASP A 1 80 ? -3.163 -9.329 -11.338 1.00 92.62 80 ASP A O 1
ATOM 606 N N . VAL A 1 81 ? -3.386 -8.080 -13.193 1.00 92.50 81 VAL A N 1
ATOM 607 C CA . VAL A 1 81 ? -4.239 -7.046 -12.577 1.00 92.50 81 VAL A CA 1
ATOM 608 C C . VAL A 1 81 ? -5.464 -7.651 -11.899 1.00 92.50 81 VAL A C 1
ATOM 610 O O . VAL A 1 81 ? -5.757 -7.290 -10.763 1.00 92.50 81 VAL A O 1
ATOM 613 N N . ASN A 1 82 ? -6.147 -8.606 -12.534 1.00 94.19 82 ASN A N 1
ATOM 614 C CA . ASN A 1 82 ? -7.365 -9.207 -11.978 1.00 94.19 82 ASN A CA 1
ATOM 615 C C . ASN A 1 82 ? -7.086 -9.944 -10.659 1.00 94.19 82 ASN A C 1
ATOM 617 O O . ASN A 1 82 ? -7.786 -9.766 -9.658 1.00 94.19 82 ASN A O 1
ATOM 621 N N . ARG A 1 83 ? -6.010 -10.738 -10.633 1.00 94.81 83 ARG A N 1
ATOM 622 C CA . ARG A 1 83 ? -5.586 -11.473 -9.437 1.00 94.81 83 ARG A CA 1
ATOM 623 C C . ARG A 1 83 ? -5.105 -10.516 -8.351 1.00 94.81 83 ARG A C 1
ATOM 625 O O . ARG A 1 83 ? -5.463 -10.679 -7.182 1.00 94.81 83 ARG A O 1
ATOM 632 N N . PHE A 1 84 ? -4.325 -9.508 -8.737 1.00 94.75 84 PHE A N 1
ATOM 633 C CA . PHE A 1 84 ? -3.853 -8.474 -7.830 1.00 94.75 84 PHE A CA 1
ATOM 634 C C . PHE A 1 84 ? -5.024 -7.714 -7.205 1.00 94.75 84 PHE A C 1
ATOM 636 O O . PHE A 1 84 ? -5.057 -7.556 -5.990 1.00 94.75 84 PHE A O 1
ATOM 643 N N . GLN A 1 85 ? -6.020 -7.305 -7.991 1.00 94.56 85 GLN A N 1
ATOM 644 C CA . GLN A 1 85 ? -7.182 -6.554 -7.519 1.00 94.56 85 GLN A CA 1
ATOM 645 C C . GLN A 1 85 ? -7.986 -7.338 -6.474 1.00 94.56 85 GLN A C 1
ATOM 647 O O . GLN A 1 85 ? -8.360 -6.779 -5.437 1.00 94.56 85 GLN A O 1
ATOM 652 N N . LEU A 1 86 ? -8.223 -8.635 -6.700 1.00 95.94 86 LEU A N 1
ATOM 653 C CA . LEU A 1 86 ? -8.948 -9.488 -5.754 1.00 95.94 86 LEU A CA 1
ATOM 654 C C . LEU A 1 86 ? -8.203 -9.602 -4.412 1.00 95.94 86 LEU A C 1
ATOM 656 O O . LEU A 1 86 ? -8.781 -9.384 -3.343 1.00 95.94 86 LEU A O 1
ATOM 660 N N . ALA A 1 87 ? -6.900 -9.888 -4.465 1.00 95.19 87 ALA A N 1
ATOM 661 C CA . ALA A 1 87 ? -6.069 -10.022 -3.272 1.00 95.19 87 ALA A CA 1
ATOM 662 C C . ALA A 1 87 ? -5.884 -8.679 -2.545 1.00 95.19 87 ALA A C 1
ATOM 664 O O . ALA A 1 87 ? -5.996 -8.604 -1.321 1.00 95.19 87 ALA A O 1
ATOM 665 N N . PHE A 1 88 ? -5.637 -7.605 -3.294 1.00 95.44 88 PHE A N 1
ATOM 666 C CA . PHE A 1 88 ? -5.392 -6.268 -2.765 1.00 95.44 88 PHE A CA 1
ATOM 667 C C . PHE A 1 88 ? -6.645 -5.676 -2.120 1.00 95.44 88 PHE A C 1
ATOM 669 O O . PHE A 1 88 ? -6.568 -5.150 -1.014 1.00 95.44 88 PHE A O 1
ATOM 676 N N . SER A 1 89 ? -7.815 -5.822 -2.747 1.00 95.19 89 SER A N 1
ATOM 677 C CA . SER A 1 89 ? -9.079 -5.350 -2.168 1.00 95.19 89 SER A CA 1
ATOM 678 C C . SER A 1 89 ? -9.432 -6.083 -0.871 1.00 95.19 89 SER A C 1
ATOM 680 O O . SER A 1 89 ? -9.824 -5.441 0.105 1.00 95.19 89 SER A O 1
ATOM 682 N N . SER A 1 90 ? -9.235 -7.403 -0.828 1.00 95.06 90 SER A N 1
ATOM 683 C CA . SER A 1 90 ? -9.438 -8.213 0.379 1.00 95.06 90 SER A CA 1
ATOM 684 C C . SER A 1 90 ? -8.478 -7.797 1.497 1.00 95.06 90 SER A C 1
ATOM 686 O O . SER A 1 90 ? -8.890 -7.618 2.643 1.00 95.06 90 SER A O 1
ATOM 688 N N . LEU A 1 91 ? -7.211 -7.547 1.152 1.00 94.69 91 LEU A N 1
ATOM 689 C CA . LEU A 1 91 ? -6.204 -7.052 2.086 1.00 94.69 91 LEU A CA 1
ATOM 690 C C . LEU A 1 91 ? -6.590 -5.682 2.655 1.00 94.69 91 LEU A C 1
ATOM 692 O O . LEU A 1 91 ? -6.549 -5.507 3.870 1.00 94.69 91 LEU A O 1
ATOM 696 N N . LEU A 1 92 ? -6.983 -4.719 1.816 1.00 93.88 92 LEU A N 1
ATOM 697 C CA . LEU A 1 92 ? -7.369 -3.383 2.280 1.00 93.88 92 LEU A CA 1
ATOM 698 C C . LEU A 1 92 ? -8.591 -3.438 3.199 1.00 93.88 92 LEU A C 1
ATOM 700 O O . LEU A 1 92 ? -8.558 -2.866 4.286 1.00 93.88 92 LEU A O 1
ATOM 704 N N . LYS A 1 93 ? -9.638 -4.174 2.808 1.00 92.62 93 LYS A N 1
ATOM 705 C CA . LYS A 1 93 ? -10.853 -4.332 3.622 1.00 92.62 93 LYS A CA 1
ATOM 706 C C . LYS A 1 93 ? -10.557 -4.939 4.994 1.00 92.62 93 LYS A C 1
ATOM 708 O O . LYS A 1 93 ? -11.121 -4.482 5.979 1.00 92.62 93 LYS A O 1
ATOM 713 N N . GLY A 1 94 ? -9.659 -5.922 5.069 1.00 92.81 94 GLY A N 1
ATOM 714 C CA . GLY A 1 94 ? -9.280 -6.546 6.340 1.00 92.81 94 GLY A CA 1
ATOM 715 C C . GLY A 1 94 ? -8.379 -5.684 7.232 1.00 92.81 94 GLY A C 1
ATOM 716 O O . GLY A 1 94 ? -8.265 -5.957 8.421 1.00 92.81 94 GLY A O 1
ATOM 717 N N . ASN A 1 95 ? -7.712 -4.659 6.688 1.00 92.44 95 ASN A N 1
ATOM 718 C CA . ASN A 1 95 ? -6.729 -3.868 7.439 1.00 92.44 95 ASN A CA 1
ATOM 719 C C . ASN A 1 95 ? -7.170 -2.427 7.741 1.00 92.44 95 ASN A C 1
ATOM 721 O O . ASN A 1 95 ? -6.628 -1.833 8.671 1.00 92.44 95 ASN A O 1
ATOM 725 N N . ILE A 1 96 ? -8.137 -1.873 7.002 1.00 91.19 96 ILE A N 1
ATOM 726 C CA . ILE A 1 96 ? -8.682 -0.516 7.193 1.00 91.19 96 ILE A CA 1
ATOM 727 C C . ILE A 1 96 ? -10.045 -0.598 7.904 1.00 91.19 96 ILE A C 1
ATOM 729 O O . ILE A 1 96 ? -11.086 -0.196 7.391 1.00 91.19 96 ILE A O 1
ATOM 733 N N . ASP A 1 97 ? -10.031 -1.171 9.099 1.00 89.25 97 ASP A N 1
ATOM 734 C CA . ASP A 1 97 ? -11.187 -1.469 9.955 1.00 89.25 97 ASP A CA 1
ATOM 735 C C . ASP A 1 97 ? -11.376 -0.459 11.103 1.00 89.25 97 ASP A C 1
ATOM 737 O O . ASP A 1 97 ? -12.471 -0.333 11.643 1.00 89.25 97 ASP A O 1
ATOM 741 N N . GLY A 1 98 ? -10.339 0.309 11.449 1.00 86.94 98 GLY A N 1
ATOM 742 C CA . GLY A 1 98 ? -10.346 1.291 12.545 1.00 86.94 98 GLY A CA 1
ATOM 743 C C . GLY A 1 98 ? -11.083 2.610 12.265 1.00 86.94 98 GLY A C 1
ATOM 744 O O . GLY A 1 98 ? -10.827 3.608 12.935 1.00 86.94 98 GLY A O 1
ATOM 745 N N . LEU A 1 99 ? -11.956 2.657 11.256 1.00 87.19 99 LEU A N 1
ATOM 746 C CA . LEU A 1 99 ? -12.747 3.845 10.919 1.00 87.19 99 LEU A CA 1
ATOM 747 C C . LEU A 1 99 ? -14.023 3.906 11.770 1.00 87.19 99 LEU A C 1
ATOM 749 O O . LEU A 1 99 ? -14.608 2.880 12.119 1.00 87.19 99 LEU A O 1
ATOM 753 N N . LYS A 1 100 ? -14.501 5.121 12.071 1.00 89.50 100 LYS A N 1
ATOM 754 C CA . LYS A 1 100 ? -15.795 5.302 12.747 1.00 89.50 100 LYS A CA 1
ATOM 755 C C . LYS A 1 100 ? -16.903 4.645 11.923 1.00 89.50 100 LYS A C 1
ATOM 757 O O . LYS A 1 100 ? -16.976 4.831 10.706 1.00 89.50 100 LYS A O 1
ATOM 762 N N . LYS A 1 101 ? -17.785 3.899 12.596 1.00 86.12 101 LYS A N 1
ATOM 763 C CA . LYS A 1 101 ? -18.981 3.338 11.960 1.00 86.12 101 LYS A CA 1
ATOM 764 C C . LYS A 1 101 ? -19.819 4.483 11.399 1.00 86.12 101 LYS A C 1
ATOM 766 O O . LYS A 1 101 ? -19.979 5.515 12.043 1.00 86.12 101 LYS A O 1
ATOM 771 N N . ARG A 1 102 ? -20.344 4.295 10.190 1.00 81.06 102 ARG A N 1
ATOM 772 C CA . ARG A 1 102 ? -21.210 5.286 9.553 1.00 81.06 102 ARG A CA 1
ATOM 773 C C . ARG A 1 102 ? -22.517 5.371 10.338 1.00 81.06 102 ARG A C 1
ATOM 775 O O . ARG A 1 102 ? -23.156 4.341 10.562 1.00 81.06 102 ARG A O 1
ATOM 782 N N . ASP A 1 103 ? -22.923 6.576 10.727 1.00 79.75 103 ASP A N 1
ATOM 783 C CA . ASP A 1 103 ? -24.226 6.785 11.354 1.00 79.75 103 ASP A CA 1
ATOM 784 C C . ASP A 1 103 ? -25.332 6.291 10.420 1.00 79.75 103 ASP A C 1
ATOM 786 O O . ASP A 1 103 ? -25.377 6.662 9.244 1.00 79.75 103 ASP A O 1
ATOM 790 N N . LYS A 1 104 ? -26.241 5.454 10.933 1.00 75.31 104 LYS A N 1
ATOM 791 C CA . LYS A 1 104 ? -27.313 4.833 10.131 1.00 75.31 104 LYS A CA 1
ATOM 792 C C . LYS A 1 104 ? -28.164 5.876 9.388 1.00 75.31 104 LYS A C 1
ATOM 794 O O . LYS A 1 104 ? -28.555 5.636 8.249 1.00 75.31 104 LYS A O 1
ATOM 799 N N . LYS A 1 105 ? -28.365 7.063 9.980 1.00 71.75 105 LYS A N 1
ATOM 800 C CA . LYS A 1 105 ? -29.043 8.213 9.347 1.00 71.75 105 LYS A CA 1
ATOM 801 C C . LYS A 1 105 ? -28.276 8.758 8.132 1.00 71.75 105 LYS A C 1
ATOM 803 O O . LYS A 1 105 ? -28.868 8.980 7.080 1.00 71.75 105 LYS A O 1
ATOM 808 N N . ALA A 1 106 ? -26.960 8.923 8.251 1.00 68.94 106 ALA A N 1
ATOM 809 C CA . ALA A 1 106 ? -26.107 9.423 7.172 1.00 68.94 106 ALA A CA 1
ATOM 810 C C . ALA A 1 106 ? -25.860 8.369 6.076 1.00 68.94 106 ALA A C 1
ATOM 812 O O . ALA A 1 106 ? -25.677 8.711 4.908 1.00 68.94 106 ALA A O 1
ATOM 813 N N . ALA A 1 107 ? -25.859 7.082 6.436 1.00 69.06 107 ALA A N 1
ATOM 814 C CA . ALA A 1 107 ? -25.774 5.980 5.484 1.00 69.06 107 ALA A CA 1
ATOM 815 C C . ALA A 1 107 ? -27.025 5.921 4.597 1.00 69.06 107 ALA A C 1
ATOM 817 O O . ALA A 1 107 ? -26.879 5.958 3.380 1.00 69.06 107 ALA A O 1
ATOM 818 N N . ALA A 1 108 ? -28.224 5.935 5.197 1.00 70.94 108 ALA A N 1
ATOM 819 C CA . ALA A 1 108 ? -29.495 5.910 4.471 1.00 70.94 108 ALA A CA 1
ATOM 820 C C . ALA A 1 108 ? -29.625 7.085 3.487 1.00 70.94 108 ALA A C 1
ATOM 822 O O . ALA A 1 108 ? -29.964 6.870 2.322 1.00 70.94 108 ALA A O 1
ATOM 823 N N . ALA A 1 109 ? -29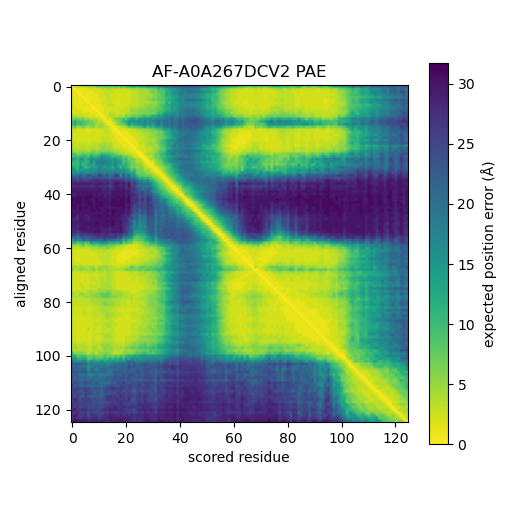.259 8.297 3.921 1.00 72.56 109 ALA A N 1
ATOM 824 C CA . ALA A 1 109 ? -29.254 9.488 3.073 1.00 72.56 109 ALA A CA 1
ATOM 825 C C . ALA A 1 109 ? -28.273 9.372 1.891 1.00 72.56 109 ALA A C 1
ATOM 827 O O . ALA A 1 109 ? -28.619 9.724 0.766 1.00 72.56 109 ALA A O 1
ATOM 828 N N . ALA A 1 110 ? -27.072 8.822 2.109 1.00 72.94 110 ALA A N 1
ATOM 829 C CA . ALA A 1 110 ? -26.081 8.644 1.048 1.00 72.94 110 ALA A CA 1
ATOM 830 C C . ALA A 1 110 ? -26.491 7.570 0.024 1.00 72.94 110 ALA A C 1
ATOM 832 O O . ALA A 1 110 ? -26.299 7.769 -1.174 1.00 72.94 110 ALA A O 1
ATOM 833 N N . THR A 1 111 ? -27.085 6.454 0.462 1.00 75.88 111 THR A N 1
ATOM 834 C CA . THR A 1 111 ? -27.630 5.435 -0.456 1.00 75.88 111 THR A CA 1
ATOM 835 C C . THR A 1 111 ? -28.842 5.939 -1.229 1.00 75.88 111 THR A C 1
ATOM 837 O O . THR A 1 111 ? -28.941 5.666 -2.422 1.00 75.88 111 THR A O 1
ATOM 840 N N . ALA A 1 112 ? -29.728 6.714 -0.597 1.00 73.12 112 ALA A N 1
ATOM 841 C CA . ALA A 1 112 ? -30.858 7.336 -1.283 1.00 73.12 112 ALA A CA 1
ATOM 842 C C . ALA A 1 112 ? -30.382 8.357 -2.332 1.00 73.12 112 ALA A C 1
ATOM 844 O O . ALA A 1 112 ? -30.864 8.344 -3.462 1.00 73.12 112 ALA A O 1
ATOM 845 N N . ALA A 1 113 ? -29.376 9.173 -1.999 1.00 72.88 113 ALA A N 1
ATOM 846 C CA . ALA A 1 113 ? -28.772 10.127 -2.928 1.00 72.88 113 ALA A CA 1
ATOM 847 C C . ALA A 1 113 ? -28.046 9.435 -4.097 1.00 72.88 113 ALA A C 1
ATOM 849 O O . ALA A 1 113 ? -28.196 9.847 -5.246 1.00 72.88 113 ALA A O 1
ATOM 850 N N . ALA A 1 114 ? -27.312 8.347 -3.839 1.00 76.69 114 ALA A N 1
ATOM 851 C CA . ALA A 1 114 ? -26.649 7.568 -4.886 1.00 76.69 114 ALA A CA 1
ATOM 852 C C . ALA A 1 114 ? -27.655 6.853 -5.809 1.00 76.69 114 ALA A C 1
ATOM 854 O O . ALA A 1 114 ? -27.475 6.848 -7.027 1.00 76.69 114 ALA A O 1
ATOM 855 N N . ALA A 1 115 ? -28.742 6.305 -5.255 1.00 74.50 115 ALA A N 1
ATOM 856 C CA . ALA A 1 115 ? -29.818 5.685 -6.029 1.00 74.50 115 ALA A CA 1
ATOM 857 C C . ALA A 1 115 ? -30.601 6.712 -6.868 1.00 74.50 115 ALA A C 1
ATOM 859 O O . ALA A 1 115 ? -30.961 6.431 -8.012 1.00 74.50 115 ALA A O 1
ATOM 860 N N . ALA A 1 116 ? -30.821 7.918 -6.335 1.00 73.94 116 ALA A N 1
ATOM 861 C CA . ALA A 1 116 ? -31.436 9.021 -7.070 1.00 73.94 116 ALA A CA 1
ATOM 862 C C . ALA A 1 116 ? -30.536 9.515 -8.216 1.00 73.94 116 ALA A C 1
ATOM 864 O O . ALA A 1 116 ? -31.014 9.695 -9.334 1.00 73.94 116 ALA A O 1
ATOM 865 N N . ALA A 1 117 ? -29.227 9.650 -7.980 1.00 74.62 117 ALA A N 1
ATOM 866 C CA . ALA A 1 117 ? -28.263 10.034 -9.011 1.00 74.62 117 ALA A CA 1
ATOM 867 C C . ALA A 1 117 ? -28.132 8.976 -10.125 1.00 74.62 117 ALA A C 1
ATOM 869 O O . ALA A 1 117 ? -27.994 9.325 -11.298 1.00 74.62 117 ALA A O 1
ATOM 870 N N . ALA A 1 118 ? -28.222 7.687 -9.783 1.00 76.62 118 ALA A N 1
ATOM 871 C CA . ALA A 1 118 ? -28.233 6.600 -10.761 1.00 76.62 118 ALA A CA 1
ATOM 872 C C . ALA A 1 118 ? -29.516 6.600 -11.614 1.00 76.62 118 ALA A C 1
ATOM 874 O O . ALA A 1 118 ? -29.437 6.485 -12.836 1.00 76.62 118 ALA A O 1
ATOM 875 N N . LYS A 1 119 ? -30.690 6.812 -10.999 1.00 69.75 119 LYS A N 1
ATOM 876 C CA . LYS A 1 119 ? -31.963 6.963 -11.730 1.00 69.75 119 LYS A CA 1
ATOM 877 C C . LYS A 1 119 ? -31.990 8.206 -12.623 1.00 69.75 119 LYS A C 1
ATOM 879 O O . LYS A 1 119 ? -32.545 8.145 -13.714 1.00 69.75 119 LYS A O 1
ATOM 884 N N . ALA A 1 120 ? -31.376 9.310 -12.196 1.00 73.38 120 ALA A N 1
ATOM 885 C CA . ALA A 1 120 ? -31.282 10.528 -13.000 1.00 73.38 120 ALA A CA 1
ATOM 886 C C . ALA A 1 120 ? -30.405 10.339 -14.250 1.00 73.38 120 ALA A C 1
ATOM 888 O O . ALA A 1 120 ? -30.767 10.815 -15.321 1.00 73.38 120 ALA A O 1
ATOM 889 N N . LYS A 1 121 ? -29.297 9.590 -14.146 1.00 67.00 121 LYS A N 1
ATOM 890 C CA . LYS A 1 121 ? -28.458 9.250 -15.309 1.00 67.00 121 LYS A CA 1
ATOM 891 C C . LYS A 1 121 ? -29.137 8.291 -16.287 1.00 67.00 121 LYS A C 1
ATOM 893 O O . LYS A 1 121 ? -28.947 8.446 -17.483 1.00 67.00 121 LYS A O 1
ATOM 898 N N . ALA A 1 122 ? -29.948 7.353 -15.799 1.00 69.81 122 ALA A N 1
ATOM 899 C CA . ALA A 1 122 ? -30.677 6.404 -16.646 1.00 69.81 122 ALA A CA 1
ATOM 900 C C . ALA A 1 122 ? -31.871 7.021 -17.400 1.00 69.81 122 ALA A C 1
ATOM 902 O O . ALA A 1 122 ? -32.369 6.419 -18.339 1.00 69.81 122 ALA A O 1
ATOM 903 N N . LYS A 1 123 ? -32.353 8.202 -16.988 1.00 55.69 123 LYS A N 1
ATOM 904 C CA . LYS A 1 123 ? -33.450 8.922 -17.661 1.00 55.69 123 LYS A CA 1
ATOM 905 C C . LYS A 1 123 ? -32.954 9.941 -18.702 1.00 55.69 123 LYS A C 1
ATOM 907 O O . LYS A 1 123 ? -33.766 10.546 -19.390 1.00 55.69 123 LYS A O 1
ATOM 912 N N . ALA A 1 124 ? -31.642 10.165 -18.771 1.00 55.19 124 ALA A N 1
ATOM 913 C CA . ALA A 1 124 ? -30.997 11.131 -19.663 1.00 55.19 124 ALA A CA 1
ATOM 914 C C . ALA A 1 124 ? -30.201 10.468 -20.808 1.00 55.19 124 ALA A C 1
ATOM 916 O O . ALA A 1 124 ? -29.512 11.172 -21.545 1.00 55.19 124 ALA A O 1
ATOM 917 N N . SER A 1 125 ? -30.289 9.139 -20.941 1.00 47.97 125 SER A N 1
ATOM 918 C CA . SER A 1 125 ? -29.839 8.351 -22.098 1.00 47.97 125 SER A CA 1
ATOM 919 C C . SER A 1 125 ? -31.039 7.698 -22.760 1.00 47.97 125 SER A C 1
ATOM 921 O O . SER A 1 125 ? -31.075 7.667 -24.002 1.00 47.97 125 SER A O 1
#

Mean predicted aligned error: 14.07 Å

Nearest PDB structures (foldseek):
  7nfx-assembly1_t  TM=8.995E-01  e=1.001E-06  Homo sapiens
  5aox-assembly2_E  TM=9.191E-01  e=1.993E-06  Homo sapiens
  5aox-assembly1_B  TM=8.986E-01  e=3.288E-06  Homo sapiens
  1vm6-assembly1_C  TM=2.572E-01  e=1.304E+00  Thermotoga maritima
  6uz7-assembly1_Bo  TM=2.910E-01  e=6.233E+00  Kluyveromyces lactis

Sequence (125 aa):
TELTKLFQKSKSSGTGTVRITMKQYDGQDQHRPRKNRQPRRRAGGSGSGDATSSGGGECGCLIRATLNSRKLSTVVHQKDVNRFQLAFSSLLKGNIDGLKKRDKKAAAAATAAAAAAAKAKAKAS

InterPro domains:
  IPR003210 Signal recognition particle, SRP14 subunit [PF02290] (1-99)
  IPR003210 Signal recognition particle, SRP14 subunit [PTHR12013] (1-115)
  IPR009018 Signal recognition particle, SRP9/SRP14 subunit [G3DSA:3.30.720.10] (1-125)
  IPR009018 Signal recognition particle, SRP9/SRP14 subunit [SSF54762] (1-102)

pLDDT: mean 78.45, std 17.48, range [35.91, 96.44]

Solvent-accessible surface area (backbone atoms only — not comparable to full-atom values): 8070 Å² total; per-residue (Å²): 111,71,68,57,52,51,52,50,48,32,59,76,64,74,59,70,66,80,48,74,49,80,41,84,32,84,84,70,90,64,87,79,78,80,80,72,88,67,80,82,72,90,73,81,88,77,89,76,70,96,65,79,86,74,80,88,69,66,70,25,35,34,36,36,40,35,46,90,90,50,73,48,75,50,76,46,45,64,90,48,43,69,64,48,48,58,55,50,52,54,51,47,62,74,64,68,64,91,62,82,79,75,53,68,70,62,47,53,52,51,53,52,51,51,52,50,53,52,53,54,56,68,74,75,112

Secondary structure (DSSP, 8-state):
-HHHHHHHHHHHTS----EEEEEEE-S--S-------------------S----S----EEEEEEEETTEEEEEEEEGGGHHHHHHHHHHHHHHH---SPPPPHHHHHHHHHHHHHHHHHHHT--

Radius of gyration: 22.29 Å; Cα contacts (8 Å, |Δi|>4): 85; chains: 1; bounding box: 55×44×49 Å

Foldseek 3Di:
DVVLVLLVCCVVVVDWDKDKDKDWDQPDPDDDDDDDPPPPDDDDDDDPDPDPPDDDRFGKIWMWIDTPPDIDIDIGTPVCCVVCCVVVVVSCVVRVPPDDDDDPVNVVVVVVVVVVVVVVVVVVD